Protein AF-A0A2H0PC38-F1 (afdb_monomer_lite)

Secondary structure (DSSP, 8-state):
-HHHHHHHHHTTTPEEEEEEEETTTTEEEEEEE--HHHHHHHHHHHHHHHHHH--S--

pLDDT: mean 96.71, std 3.26, range [78.81, 98.62]

Structure (mmCIF, N/CA/C/O backbone):
data_AF-A0A2H0PC38-F1
#
_entry.id   AF-A0A2H0PC38-F1
#
loop_
_atom_site.group_PDB
_atom_site.id
_atom_site.type_symbol
_atom_site.label_atom_id
_atom_site.label_alt_id
_atom_site.label_comp_id
_atom_site.label_asym_id
_atom_site.label_entity_id
_atom_site.label_seq_id
_atom_site.pdbx_PDB_ins_code
_atom_site.Cartn_x
_atom_site.Cartn_y
_atom_site.Cartn_z
_atom_site.occupancy
_atom_site.B_iso_or_equiv
_atom_site.a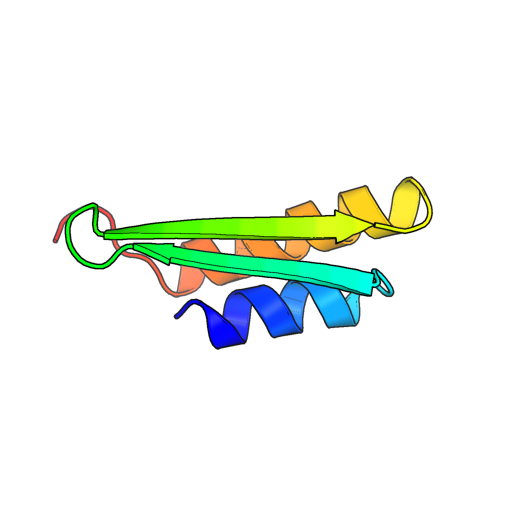uth_seq_id
_atom_site.auth_comp_id
_atom_site.auth_asym_id
_atom_site.auth_atom_id
_atom_site.pdbx_PDB_model_num
ATOM 1 N N . LYS A 1 1 ? 7.371 5.065 -9.073 1.00 90.62 1 LYS A N 1
ATOM 2 C CA . LYS A 1 1 ? 6.103 4.287 -9.044 1.00 90.62 1 LYS A CA 1
ATOM 3 C C . LYS A 1 1 ? 5.659 4.023 -7.606 1.00 90.62 1 LYS A C 1
ATOM 5 O O . LYS A 1 1 ? 4.570 4.452 -7.257 1.00 90.62 1 LYS A O 1
ATOM 10 N N . VAL A 1 2 ? 6.538 3.462 -6.767 1.00 95.94 2 VAL A N 1
ATOM 11 C CA . VAL A 1 2 ? 6.295 3.160 -5.339 1.00 95.94 2 VAL A CA 1
ATOM 12 C C . VAL A 1 2 ? 5.586 4.283 -4.574 1.00 95.94 2 VAL A C 1
ATOM 14 O O . VAL A 1 2 ? 4.519 4.044 -4.028 1.00 95.94 2 VAL A O 1
ATOM 17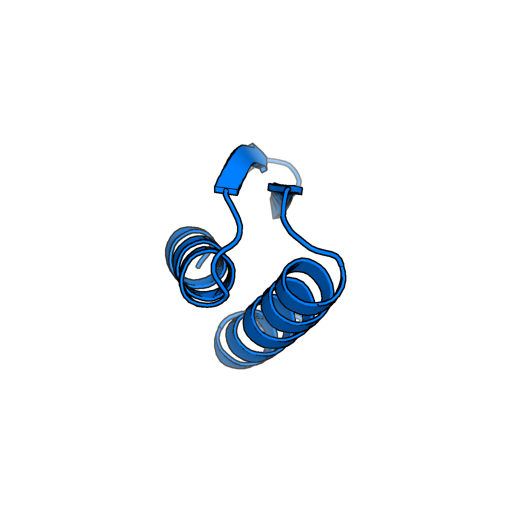 N N . GLY A 1 3 ? 6.087 5.524 -4.614 1.00 96.88 3 GLY A N 1
ATOM 18 C CA . GLY A 1 3 ? 5.448 6.636 -3.891 1.00 96.88 3 GLY A CA 1
ATOM 19 C C . GLY A 1 3 ? 3.962 6.841 -4.225 1.00 96.88 3 GLY A C 1
ATOM 20 O O . GLY A 1 3 ? 3.162 7.051 -3.325 1.00 96.88 3 GLY A O 1
ATOM 21 N N . LYS A 1 4 ? 3.554 6.684 -5.493 1.00 97.62 4 LYS A N 1
ATOM 22 C CA . LYS A 1 4 ? 2.136 6.802 -5.885 1.00 97.62 4 LYS A CA 1
ATOM 23 C C . LYS A 1 4 ? 1.280 5.671 -5.308 1.00 97.62 4 LYS A C 1
ATOM 25 O O . LYS A 1 4 ? 0.143 5.910 -4.924 1.00 97.62 4 LYS A O 1
ATOM 30 N N . VAL A 1 5 ? 1.835 4.463 -5.226 1.00 97.44 5 VAL A N 1
ATOM 31 C CA . VAL A 1 5 ? 1.170 3.298 -4.624 1.00 97.44 5 VAL A CA 1
ATOM 32 C C . VAL A 1 5 ? 1.010 3.482 -3.109 1.00 97.44 5 VAL A C 1
ATOM 34 O O . VAL A 1 5 ? -0.051 3.198 -2.561 1.00 97.44 5 VAL A O 1
ATOM 37 N N . VAL A 1 6 ? 2.024 4.036 -2.440 1.00 98.12 6 VAL A N 1
ATOM 38 C CA . VAL A 1 6 ? 1.973 4.365 -1.006 1.00 98.12 6 VAL A CA 1
ATOM 39 C C . VAL A 1 6 ? 0.899 5.416 -0.712 1.00 98.12 6 VAL A C 1
ATOM 41 O O . VAL A 1 6 ? 0.109 5.245 0.214 1.00 98.12 6 VAL A O 1
ATOM 44 N N . GLU A 1 7 ? 0.826 6.484 -1.511 1.00 98.31 7 GLU A N 1
ATOM 45 C CA . GLU A 1 7 ? -0.213 7.511 -1.349 1.00 98.31 7 GLU A CA 1
ATOM 46 C C . GLU A 1 7 ? -1.621 6.957 -1.622 1.00 98.31 7 GLU A C 1
ATOM 48 O O . GLU A 1 7 ? -2.573 7.309 -0.922 1.00 98.31 7 GLU A O 1
ATOM 53 N N . ALA A 1 8 ? -1.759 6.026 -2.573 1.00 98.19 8 ALA A N 1
ATOM 54 C CA . ALA A 1 8 ? -3.019 5.332 -2.826 1.00 98.19 8 ALA A CA 1
ATOM 55 C C . ALA A 1 8 ? -3.488 4.535 -1.594 1.00 98.19 8 ALA A C 1
ATOM 57 O O . ALA A 1 8 ? -4.650 4.667 -1.204 1.00 98.19 8 ALA A O 1
ATOM 58 N N . ALA A 1 9 ? -2.588 3.793 -0.936 1.00 98.38 9 ALA A N 1
ATOM 59 C CA . ALA A 1 9 ? -2.890 3.111 0.324 1.00 98.38 9 ALA A CA 1
ATOM 60 C C . ALA A 1 9 ? -3.298 4.109 1.419 1.00 98.38 9 ALA A C 1
ATOM 62 O O . ALA A 1 9 ? -4.387 3.989 1.974 1.00 98.38 9 ALA A O 1
ATOM 63 N N . LYS A 1 10 ? -2.490 5.150 1.679 1.00 98.00 10 LYS A N 1
ATOM 64 C CA . LYS A 1 10 ? -2.792 6.176 2.702 1.00 98.00 10 LYS A CA 1
ATOM 65 C C . LYS A 1 10 ? -4.169 6.813 2.518 1.00 98.00 10 LYS A C 1
ATOM 67 O O . LYS A 1 10 ? -4.872 7.052 3.496 1.00 98.00 10 LYS A O 1
ATOM 72 N N . SER A 1 11 ? -4.583 7.049 1.271 1.00 98.12 11 SER A N 1
ATOM 73 C CA . SER A 1 11 ? -5.889 7.643 0.955 1.00 98.12 11 SER A CA 1
ATOM 74 C C . SER A 1 11 ? -7.096 6.792 1.387 1.00 98.12 11 SER A C 1
ATOM 76 O O . SER A 1 11 ? -8.210 7.310 1.436 1.00 98.12 11 SER A O 1
ATOM 78 N N . ALA A 1 12 ? -6.891 5.505 1.693 1.00 97.56 12 ALA A N 1
ATOM 79 C CA . ALA A 1 12 ? -7.907 4.604 2.238 1.00 97.56 12 ALA A CA 1
ATOM 80 C C . ALA A 1 12 ? -8.005 4.648 3.777 1.00 97.56 12 ALA A C 1
ATOM 82 O O . ALA A 1 12 ? -8.827 3.944 4.356 1.00 97.56 12 ALA A O 1
ATOM 83 N N . GLY A 1 13 ? -7.185 5.462 4.453 1.00 97.62 13 GLY A N 1
ATOM 84 C CA . GLY A 1 13 ? -7.216 5.619 5.911 1.00 97.62 13 GLY A CA 1
ATOM 85 C C . GLY A 1 13 ? -6.380 4.599 6.689 1.00 97.62 13 GLY A C 1
ATOM 86 O O . GLY A 1 13 ? -6.542 4.483 7.903 1.00 97.62 13 GLY A O 1
ATOM 87 N N . VAL A 1 14 ? -5.484 3.863 6.022 1.00 98.56 14 VAL A N 1
ATOM 88 C CA . VAL A 1 14 ? -4.506 2.984 6.688 1.00 98.56 14 VAL A CA 1
ATOM 89 C C . VAL A 1 14 ? -3.255 3.757 7.106 1.00 98.56 14 VAL A C 1
ATOM 91 O O . VAL A 1 14 ? -2.868 4.747 6.485 1.00 98.56 14 VAL A O 1
ATOM 94 N N . THR A 1 15 ? -2.586 3.272 8.148 1.00 98.56 15 THR A N 1
ATOM 95 C CA . THR A 1 15 ? -1.269 3.759 8.566 1.00 98.56 15 THR A CA 1
ATOM 96 C C . THR A 1 15 ? -0.188 2.924 7.901 1.00 98.56 15 THR A C 1
ATOM 98 O O . THR A 1 15 ? -0.190 1.699 8.015 1.00 98.56 15 THR A O 1
ATOM 101 N N . ILE A 1 16 ? 0.745 3.582 7.215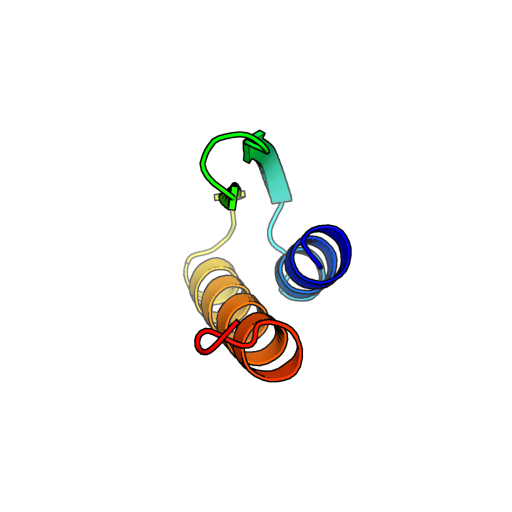 1.00 98.44 16 ILE A N 1
ATOM 102 C CA . ILE A 1 16 ? 1.897 2.911 6.609 1.00 98.44 16 ILE A CA 1
ATOM 103 C C . ILE A 1 16 ? 2.895 2.579 7.710 1.00 98.44 16 ILE A C 1
ATOM 105 O O . ILE A 1 16 ? 3.321 3.468 8.444 1.00 98.44 16 ILE A O 1
ATOM 109 N N . LEU A 1 17 ? 3.234 1.300 7.823 1.00 98.44 17 LEU A N 1
ATOM 110 C CA . LEU A 1 17 ? 4.213 0.799 8.779 1.00 98.44 17 LEU A CA 1
ATOM 111 C C . LEU A 1 17 ? 5.608 0.789 8.173 1.00 98.44 17 LEU A C 1
ATOM 113 O O . LEU A 1 17 ? 6.559 1.180 8.839 1.00 98.44 17 LEU A O 1
ATOM 117 N N . ASP A 1 18 ? 5.714 0.350 6.918 1.00 98.31 18 ASP A N 1
ATOM 118 C CA . ASP A 1 18 ? 6.994 0.234 6.236 1.00 98.31 18 ASP A CA 1
ATOM 119 C C . ASP A 1 18 ? 6.841 0.268 4.710 1.00 98.31 18 ASP A C 1
ATOM 121 O O . ASP A 1 18 ? 5.801 -0.117 4.159 1.00 98.31 18 ASP A O 1
ATOM 125 N N . VAL A 1 19 ? 7.891 0.737 4.039 1.00 97.94 19 VAL A N 1
ATOM 126 C CA . VAL A 1 19 ? 8.029 0.732 2.581 1.00 97.94 19 VAL A CA 1
ATOM 127 C C . VAL A 1 19 ? 9.448 0.298 2.242 1.00 97.94 19 VAL A C 1
ATOM 129 O O . VAL A 1 19 ? 10.366 1.115 2.177 1.00 97.94 19 VAL A O 1
ATOM 132 N N . GLU A 1 20 ? 9.616 -0.988 1.976 1.00 97.50 20 GLU A N 1
ATOM 133 C CA . GLU A 1 20 ? 10.899 -1.554 1.585 1.00 97.50 20 GLU A CA 1
ATOM 134 C C . GLU A 1 20 ? 10.990 -1.598 0.057 1.00 97.50 20 GLU A C 1
ATOM 136 O O . GLU A 1 20 ? 10.083 -2.092 -0.620 1.00 97.50 20 GLU A O 1
ATOM 141 N N . THR A 1 21 ? 12.074 -1.069 -0.510 1.00 96.12 21 THR A N 1
ATOM 142 C CA . THR A 1 21 ? 12.341 -1.108 -1.955 1.00 96.12 21 THR A CA 1
ATOM 143 C C . THR A 1 21 ? 13.685 -1.752 -2.225 1.00 96.12 21 THR A C 1
ATOM 145 O O . THR A 1 21 ? 14.691 -1.343 -1.652 1.00 96.12 21 THR A O 1
ATOM 148 N N . ASP A 1 22 ? 13.697 -2.696 -3.153 1.00 94.12 22 ASP A N 1
ATOM 149 C CA . ASP A 1 22 ? 14.861 -3.495 -3.505 1.00 94.12 22 ASP A CA 1
ATOM 150 C C . ASP A 1 22 ? 15.136 -3.312 -4.999 1.00 94.12 22 ASP A C 1
ATOM 152 O O . ASP A 1 22 ? 14.333 -3.716 -5.848 1.00 94.12 22 ASP A O 1
ATOM 156 N N . ALA A 1 23 ? 16.231 -2.615 -5.306 1.00 90.25 23 ALA A N 1
ATOM 157 C CA . ALA A 1 23 ? 16.596 -2.265 -6.674 1.00 90.25 23 ALA A CA 1
ATOM 158 C C . ALA A 1 23 ? 17.146 -3.469 -7.446 1.00 90.25 23 ALA A C 1
ATOM 160 O O . ALA A 1 23 ? 16.823 -3.612 -8.622 1.00 90.25 23 ALA A O 1
ATOM 161 N N . ASP A 1 24 ? 17.899 -4.351 -6.785 1.00 92.69 24 ASP A N 1
ATOM 162 C CA . ASP A 1 24 ? 18.490 -5.535 -7.415 1.00 92.69 24 ASP A CA 1
ATOM 163 C C . ASP A 1 24 ? 17.407 -6.548 -7.818 1.00 92.69 24 ASP A C 1
ATOM 165 O O . ASP A 1 24 ? 17.508 -7.203 -8.855 1.00 92.69 24 ASP A O 1
ATOM 169 N N . HIS A 1 25 ? 16.323 -6.629 -7.039 1.00 90.94 25 HIS A N 1
ATOM 170 C CA . HIS A 1 25 ? 15.179 -7.503 -7.321 1.00 90.94 25 HIS A CA 1
ATOM 171 C C . HIS A 1 25 ? 13.983 -6.783 -7.966 1.00 90.94 25 HIS A C 1
ATOM 173 O O . HIS A 1 25 ? 12.936 -7.404 -8.156 1.00 90.94 25 HIS A O 1
ATOM 179 N N . HIS A 1 26 ? 14.100 -5.487 -8.278 1.00 90.50 26 HIS A N 1
ATOM 180 C CA . HIS A 1 26 ? 13.041 -4.653 -8.868 1.00 90.50 26 HIS A CA 1
ATOM 181 C C . HIS A 1 26 ? 11.668 -4.769 -8.178 1.00 90.50 26 HIS A C 1
ATOM 183 O O . HIS A 1 26 ? 10.620 -4.785 -8.830 1.00 90.50 26 HIS A O 1
ATOM 189 N N . ARG A 1 27 ? 11.652 -4.837 -6.843 1.00 94.00 27 ARG A N 1
ATOM 190 C CA . ARG A 1 27 ? 10.429 -5.076 -6.061 1.00 94.00 27 ARG A CA 1
ATOM 191 C C . ARG A 1 27 ? 10.251 -4.080 -4.924 1.00 94.00 27 ARG A C 1
ATOM 193 O O . ARG A 1 27 ? 11.177 -3.381 -4.517 1.00 94.00 27 ARG A O 1
ATOM 200 N N . CYS A 1 28 ? 9.032 -4.040 -4.398 1.00 96.12 28 CYS A N 1
ATOM 201 C CA . CYS A 1 28 ? 8.688 -3.270 -3.212 1.00 96.12 28 CYS A CA 1
ATOM 202 C C . CYS A 1 28 ? 7.751 -4.078 -2.313 1.00 96.12 28 CYS A C 1
ATOM 204 O O . CYS A 1 28 ? 6.808 -4.697 -2.808 1.00 96.12 28 CYS A O 1
ATOM 206 N N . VAL A 1 29 ? 8.007 -4.043 -1.006 1.00 97.75 29 VAL A N 1
ATOM 207 C CA . VAL A 1 29 ? 7.100 -4.540 0.029 1.00 97.75 29 VAL A CA 1
ATOM 208 C C . VAL A 1 29 ? 6.501 -3.331 0.739 1.00 97.75 29 VAL A C 1
ATOM 210 O O . VAL A 1 29 ? 7.215 -2.494 1.285 1.00 97.75 29 VAL A O 1
ATOM 213 N N . LEU A 1 30 ? 5.175 -3.227 0.697 1.00 98.31 30 LEU A N 1
ATOM 214 C CA . LEU A 1 30 ? 4.415 -2.167 1.348 1.00 98.31 30 LEU A CA 1
ATOM 215 C C . LEU A 1 30 ? 3.628 -2.770 2.513 1.00 98.31 30 LEU A C 1
ATOM 217 O O . LEU A 1 30 ? 2.706 -3.554 2.290 1.00 98.31 30 LEU A O 1
ATOM 221 N N . SER A 1 31 ? 3.969 -2.372 3.737 1.00 98.44 31 SER A N 1
ATOM 222 C CA . SER A 1 31 ? 3.311 -2.828 4.964 1.00 98.44 31 SER A CA 1
ATOM 223 C C . SER A 1 31 ? 2.455 -1.710 5.551 1.00 98.44 31 SER A C 1
ATOM 225 O O . SER A 1 31 ? 2.928 -0.591 5.754 1.00 98.44 31 SER A O 1
ATOM 227 N N . PHE A 1 32 ? 1.193 -1.997 5.860 1.00 98.56 32 PHE A N 1
ATOM 228 C CA . PHE A 1 32 ? 0.269 -1.045 6.479 1.00 98.56 32 PHE A CA 1
ATOM 229 C C . PHE A 1 32 ? -0.716 -1.743 7.415 1.00 98.56 32 PHE A C 1
ATOM 231 O O . PHE A 1 32 ? -0.920 -2.953 7.339 1.00 98.56 32 PHE A O 1
ATOM 238 N N . VAL A 1 33 ? -1.332 -0.962 8.300 1.00 98.62 33 VAL A N 1
ATOM 239 C CA . VAL A 1 33 ? -2.329 -1.426 9.270 1.00 98.62 33 VAL A CA 1
ATOM 240 C C . VAL A 1 33 ? -3.508 -0.460 9.341 1.00 98.62 33 VAL A C 1
ATOM 242 O O . VAL A 1 33 ? -3.356 0.750 9.172 1.00 98.62 33 VAL A O 1
ATOM 245 N N . GLY A 1 34 ? -4.695 -0.991 9.604 1.00 98.00 34 GLY A N 1
ATOM 246 C CA . GLY A 1 34 ? -5.925 -0.221 9.736 1.00 98.00 34 GLY A CA 1
ATOM 247 C C . GLY A 1 34 ? -7.115 -1.114 10.068 1.00 98.00 34 GLY A C 1
ATOM 248 O O . GLY A 1 34 ? -6.960 -2.311 10.322 1.00 98.00 34 GLY A O 1
ATOM 249 N N . ALA A 1 35 ? -8.310 -0.523 10.068 1.00 98.56 35 ALA A N 1
ATOM 250 C CA . ALA A 1 35 ? -9.552 -1.283 10.169 1.00 98.56 35 ALA A CA 1
ATOM 251 C C . ALA A 1 35 ? -9.678 -2.268 8.986 1.00 98.56 35 ALA A C 1
ATOM 253 O O . ALA A 1 35 ? -9.202 -1.944 7.896 1.00 98.56 35 ALA A O 1
ATOM 254 N N . PRO A 1 36 ? -10.337 -3.430 9.155 1.00 98.38 36 PRO A N 1
ATOM 255 C CA . PRO A 1 36 ? -10.445 -4.443 8.101 1.00 98.38 36 PRO A CA 1
ATOM 256 C C . PRO A 1 36 ? -10.900 -3.886 6.744 1.00 98.38 36 PRO A C 1
ATOM 258 O O . PRO A 1 36 ? -10.228 -4.110 5.739 1.00 98.38 36 PRO A O 1
ATOM 261 N N . ASP A 1 37 ? -11.963 -3.077 6.725 1.00 98.31 37 ASP A N 1
ATOM 262 C CA . ASP A 1 37 ? -12.498 -2.485 5.491 1.00 98.31 37 ASP A CA 1
ATOM 263 C C . ASP A 1 37 ? -11.520 -1.486 4.851 1.00 98.31 37 ASP A C 1
ATOM 265 O O . ASP A 1 37 ? -11.349 -1.466 3.632 1.00 98.31 37 ASP A O 1
ATOM 269 N N . ALA A 1 38 ? -10.814 -0.699 5.672 1.00 98.44 38 ALA A N 1
ATOM 270 C CA . ALA A 1 38 ? -9.793 0.238 5.204 1.00 98.44 38 ALA A CA 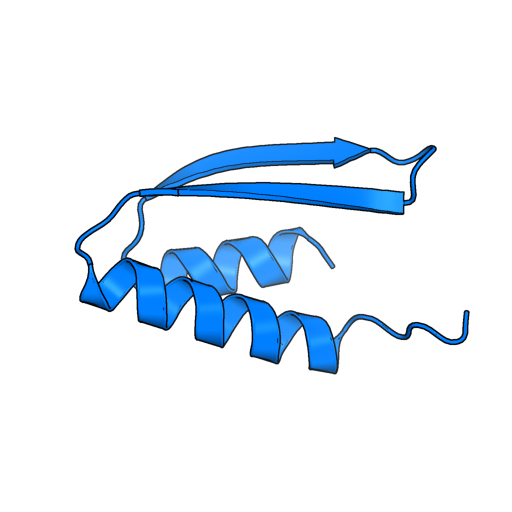1
ATOM 271 C C . ALA A 1 38 ? -8.589 -0.495 4.593 1.00 98.44 38 ALA A C 1
ATOM 273 O O . ALA A 1 38 ? -8.038 -0.047 3.590 1.00 98.44 38 ALA A O 1
ATOM 274 N N . CYS A 1 39 ? -8.198 -1.643 5.156 1.00 98.50 39 CYS A N 1
ATOM 275 C CA . CYS A 1 39 ? -7.133 -2.479 4.606 1.00 98.50 39 CYS A CA 1
ATOM 276 C C . CYS A 1 39 ? -7.516 -3.074 3.247 1.00 98.50 39 CYS A C 1
ATOM 278 O O . CYS A 1 39 ? -6.694 -3.073 2.331 1.00 98.50 39 CYS A O 1
ATOM 280 N N . VAL A 1 40 ? -8.757 -3.544 3.090 1.00 98.56 40 VAL A N 1
ATOM 281 C CA . VAL A 1 40 ? -9.256 -4.054 1.802 1.00 98.56 40 VAL A CA 1
ATOM 282 C C . VAL A 1 40 ? -9.273 -2.942 0.752 1.00 98.56 40 VAL A C 1
ATOM 284 O O . VAL A 1 40 ? -8.766 -3.132 -0.355 1.00 98.56 40 VAL A O 1
ATOM 287 N N . GLU A 1 41 ? -9.784 -1.763 1.107 1.00 98.62 41 GLU A N 1
ATOM 288 C CA . GLU A 1 41 ? -9.806 -0.601 0.214 1.00 98.62 41 GLU A CA 1
ATOM 289 C C . GLU A 1 41 ? -8.386 -0.140 -0.159 1.00 98.62 41 GLU A C 1
ATOM 291 O O . GLU A 1 41 ? -8.110 0.143 -1.327 1.00 98.62 41 GLU A O 1
ATOM 296 N N . ALA A 1 42 ? -7.452 -0.124 0.799 1.00 98.62 42 ALA A N 1
ATOM 297 C CA . ALA A 1 42 ? -6.047 0.189 0.547 1.00 98.62 42 ALA A CA 1
ATOM 298 C C . ALA A 1 42 ? -5.429 -0.788 -0.462 1.00 98.62 42 ALA A C 1
ATOM 300 O O . ALA A 1 42 ? -4.825 -0.346 -1.440 1.00 98.62 42 ALA A O 1
ATOM 301 N N . CYS A 1 43 ? -5.631 -2.099 -0.274 1.00 98.31 43 CYS A N 1
ATOM 302 C CA . CYS A 1 43 ? -5.187 -3.130 -1.214 1.00 98.31 43 CYS A CA 1
ATOM 303 C C . CYS A 1 43 ? -5.746 -2.895 -2.623 1.00 98.31 43 CYS A C 1
ATOM 305 O O . CYS A 1 43 ? -5.001 -2.958 -3.603 1.00 98.31 43 CYS A O 1
ATOM 307 N N . PHE A 1 44 ? -7.041 -2.591 -2.737 1.00 98.44 44 PHE A N 1
ATOM 308 C CA . PHE A 1 44 ? -7.681 -2.363 -4.030 1.00 98.44 44 PHE A CA 1
ATOM 309 C C . PHE A 1 44 ? -7.123 -1.121 -4.739 1.00 98.44 44 PHE A C 1
ATOM 311 O O . PHE A 1 44 ? -6.784 -1.178 -5.924 1.00 98.44 44 PHE A O 1
ATOM 318 N N . ARG A 1 45 ? -6.953 -0.005 -4.018 1.00 98.50 45 ARG A N 1
ATOM 319 C CA . ARG A 1 45 ? -6.363 1.227 -4.567 1.00 98.50 45 ARG A CA 1
ATOM 320 C C . ARG A 1 45 ? -4.912 1.035 -4.990 1.00 98.50 45 ARG A C 1
ATOM 322 O O . ARG A 1 45 ? -4.533 1.484 -6.069 1.00 98.50 45 ARG A O 1
ATOM 329 N N . VAL A 1 46 ? -4.128 0.330 -4.175 1.00 98.44 46 VAL A N 1
ATOM 330 C CA . VAL A 1 46 ? -2.749 -0.068 -4.490 1.00 98.44 46 VAL A CA 1
ATOM 331 C C . VAL A 1 46 ? -2.703 -0.855 -5.796 1.00 98.44 46 VAL A C 1
ATOM 333 O O . VAL A 1 46 ? -1.949 -0.483 -6.695 1.00 98.44 46 VAL A O 1
ATOM 336 N N . ALA A 1 47 ? -3.536 -1.890 -5.933 1.00 98.25 47 ALA A N 1
ATOM 337 C CA . ALA A 1 47 ? -3.587 -2.720 -7.132 1.00 98.25 47 ALA A CA 1
ATOM 338 C C . ALA A 1 47 ? -3.987 -1.908 -8.373 1.00 98.25 47 ALA A C 1
ATOM 340 O O . ALA A 1 47 ? -3.321 -1.993 -9.404 1.00 98.25 47 ALA A O 1
ATOM 341 N N . LYS A 1 48 ? -5.018 -1.060 -8.265 1.00 98.38 48 LYS A N 1
ATOM 342 C CA . LYS A 1 48 ? -5.453 -0.182 -9.358 1.00 98.38 48 LYS A CA 1
ATOM 343 C C . LYS A 1 48 ? -4.320 0.732 -9.837 1.00 98.38 48 LYS A C 1
ATOM 345 O O . LYS A 1 48 ? -4.010 0.760 -11.025 1.00 98.38 48 LYS A O 1
ATOM 350 N N . THR A 1 49 ? -3.668 1.447 -8.920 1.00 98.12 49 THR A N 1
ATOM 351 C CA . THR A 1 49 ? -2.555 2.347 -9.256 1.00 98.12 49 THR A CA 1
ATOM 352 C C . THR A 1 49 ? -1.336 1.586 -9.783 1.00 98.12 49 THR A C 1
ATOM 354 O O . THR A 1 49 ? -0.618 2.098 -10.640 1.00 98.12 49 THR A O 1
ATOM 357 N N . ALA A 1 50 ? -1.086 0.364 -9.307 1.00 97.62 50 ALA A N 1
ATOM 358 C CA . ALA A 1 50 ? -0.016 -0.481 -9.823 1.00 97.62 50 ALA A CA 1
ATOM 359 C C . ALA A 1 50 ? -0.257 -0.862 -11.292 1.00 97.62 50 ALA A C 1
ATOM 361 O O . ALA A 1 50 ? 0.655 -0.698 -12.097 1.00 97.62 50 ALA A O 1
ATOM 362 N N . VAL A 1 51 ? -1.477 -1.274 -11.654 1.00 97.69 51 VAL A N 1
ATOM 363 C CA . VAL A 1 51 ? -1.850 -1.613 -13.043 1.00 97.69 51 VAL A CA 1
ATOM 364 C C . VAL A 1 51 ? -1.672 -0.424 -13.993 1.00 97.69 51 VAL A C 1
ATOM 366 O O . VAL A 1 51 ? -1.222 -0.598 -15.118 1.00 97.69 51 VAL A O 1
ATOM 369 N N . GLU A 1 52 ? -1.972 0.795 -13.545 1.00 97.31 52 GLU A N 1
ATOM 370 C CA . GLU A 1 52 ? -1.812 2.011 -14.359 1.00 97.31 52 GLU A CA 1
ATOM 371 C C . GLU A 1 52 ? -0.341 2.410 -14.585 1.00 97.31 52 GLU A C 1
ATOM 373 O O . GLU A 1 52 ? -0.033 3.143 -15.525 1.00 97.31 52 GLU A O 1
ATOM 378 N N . LEU A 1 53 ? 0.577 1.991 -13.706 1.00 96.81 53 LEU A N 1
ATOM 379 C CA . LEU A 1 53 ? 1.956 2.495 -13.679 1.00 96.81 53 LEU A CA 1
ATOM 380 C C . LEU A 1 53 ? 3.019 1.441 -13.998 1.00 96.81 53 LEU A C 1
ATOM 382 O O . LEU A 1 53 ? 4.141 1.804 -14.371 1.00 96.81 53 LEU A O 1
ATOM 386 N N . ILE A 1 54 ? 2.740 0.162 -13.768 1.00 96.00 54 ILE A N 1
ATOM 387 C CA . ILE A 1 54 ? 3.689 -0.941 -13.914 1.00 96.00 54 ILE A CA 1
ATOM 388 C C . ILE A 1 54 ? 3.358 -1.685 -15.203 1.00 96.00 54 ILE A C 1
ATOM 390 O O . ILE A 1 54 ? 2.307 -2.302 -15.322 1.00 96.00 54 ILE A O 1
ATOM 394 N N . ASP A 1 55 ? 4.292 -1.628 -16.147 1.00 95.44 55 ASP A N 1
ATOM 395 C CA . ASP A 1 55 ? 4.299 -2.501 -17.313 1.00 95.44 55 ASP A CA 1
ATOM 396 C C . ASP A 1 55 ? 5.171 -3.712 -16.975 1.00 95.44 55 ASP A C 1
ATOM 398 O O . ASP A 1 55 ? 6.267 -3.539 -16.439 1.00 95.44 55 ASP A O 1
ATOM 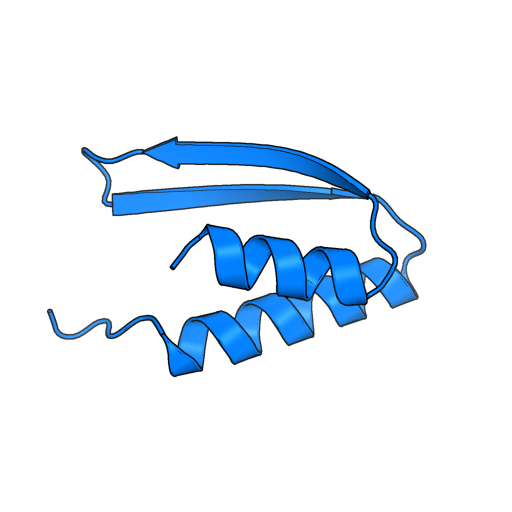402 N N . LEU A 1 56 ? 4.653 -4.912 -17.226 1.00 94.12 56 LEU A N 1
ATOM 403 C CA . LEU A 1 56 ? 5.327 -6.183 -16.949 1.00 94.12 56 LEU A CA 1
ATOM 404 C C . LEU A 1 56 ? 6.026 -6.766 -18.188 1.00 94.12 56 LEU A C 1
ATOM 406 O O . LEU A 1 56 ? 6.607 -7.841 -18.097 1.00 94.12 56 LEU A O 1
ATOM 410 N N . ASN A 1 57 ? 5.955 -6.091 -19.339 1.00 93.94 57 ASN A N 1
ATOM 411 C CA . ASN A 1 57 ? 6.581 -6.539 -20.589 1.00 93.94 57 ASN A CA 1
ATOM 412 C C . ASN A 1 57 ? 7.945 -5.884 -20.855 1.00 93.94 57 ASN A C 1
ATOM 414 O O . ASN A 1 57 ? 8.477 -6.010 -21.960 1.00 93.94 57 ASN A O 1
ATOM 418 N N . VAL A 1 58 ? 8.476 -5.156 -19.871 1.00 78.81 58 VAL A N 1
ATOM 419 C CA . VAL A 1 58 ? 9.742 -4.414 -19.939 1.00 78.81 58 VAL A CA 1
ATOM 420 C C . VAL A 1 58 ? 10.759 -4.942 -18.945 1.00 78.81 58 VAL A C 1
ATOM 422 O O . VAL A 1 58 ? 10.342 -5.384 -17.852 1.00 78.81 58 VAL A O 1
#

Radius of gyration: 11.52 Å; chains: 1; bounding box: 31×15×31 Å

Sequence (58 aa):
KVGKVVEAAKSAGVTILDVETDADHHRCVLSFVGAPDACVEACFRVAKTAVELIDLNV

Foldseek 3Di:
DQVQLLVLLVVLVWAWPDWDQDPVVRDIDTDTDDDPVSNVSSVVSSVVVCVV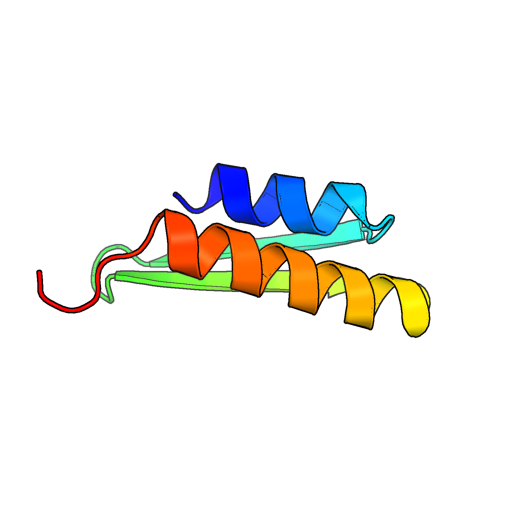PDDPVD